Protein AF-A0A498KWY6-F1 (afdb_monomer_lite)

Structure (mmCIF, N/CA/C/O backbone):
data_AF-A0A498KWY6-F1
#
_entry.id   AF-A0A498KWY6-F1
#
loop_
_atom_site.group_PDB
_atom_site.id
_atom_site.type_symbol
_atom_site.label_atom_id
_atom_site.label_alt_id
_atom_site.label_comp_id
_atom_site.label_asym_id
_atom_site.label_entity_id
_atom_site.label_seq_id
_atom_site.pdbx_PDB_ins_code
_atom_site.Cartn_x
_atom_site.Cartn_y
_atom_site.Cartn_z
_atom_site.occupancy
_atom_site.B_iso_or_equiv
_atom_site.auth_seq_id
_atom_site.auth_comp_id
_atom_site.auth_asym_id
_atom_site.auth_atom_id
_atom_site.pdbx_PDB_model_num
ATOM 1 N N . MET A 1 1 ? -14.368 17.241 14.383 1.00 62.88 1 MET A N 1
ATOM 2 C CA . MET A 1 1 ? -14.340 16.274 13.260 1.00 62.88 1 MET A CA 1
ATOM 3 C C . MET A 1 1 ? -14.370 14.869 13.837 1.00 62.88 1 MET A C 1
ATOM 5 O O . MET A 1 1 ? -13.566 14.609 14.728 1.00 62.88 1 MET A O 1
ATOM 9 N N . ASN A 1 2 ? -15.286 14.005 13.386 1.00 81.56 2 ASN A N 1
ATOM 10 C CA . ASN A 1 2 ? -15.388 12.640 13.913 1.00 81.56 2 ASN A CA 1
ATOM 11 C C . ASN A 1 2 ? -14.057 11.885 13.716 1.00 81.56 2 ASN A C 1
ATOM 13 O O . ASN A 1 2 ? -13.430 12.025 12.660 1.00 81.56 2 ASN A O 1
ATOM 17 N N . PRO A 1 3 ? -13.614 11.095 14.710 1.00 77.62 3 PRO A N 1
ATOM 18 C CA . PRO A 1 3 ? -12.343 10.371 14.655 1.00 77.62 3 PRO A CA 1
ATOM 19 C C . PRO A 1 3 ? -12.271 9.400 13.468 1.00 77.62 3 PRO A C 1
ATOM 21 O O . PRO A 1 3 ? -11.203 9.214 12.893 1.00 77.62 3 PRO A O 1
ATOM 24 N N . GLU A 1 4 ? -13.406 8.850 13.037 1.00 79.31 4 GLU A N 1
ATOM 25 C CA . GLU A 1 4 ? -13.515 7.989 11.853 1.00 79.31 4 GLU A CA 1
ATOM 26 C C . GLU A 1 4 ? -13.047 8.696 10.577 1.00 79.31 4 GLU A C 1
ATOM 28 O O . GLU A 1 4 ? -12.150 8.211 9.883 1.00 79.31 4 GLU A O 1
ATOM 33 N N . TRP A 1 5 ? -13.596 9.886 10.320 1.00 78.94 5 TRP A N 1
ATOM 34 C CA . TRP A 1 5 ? -13.259 10.712 9.162 1.00 78.94 5 TRP A CA 1
ATOM 35 C C . TRP A 1 5 ? -11.813 11.198 9.197 1.00 78.94 5 TRP A C 1
ATOM 37 O O . TRP A 1 5 ? -11.161 11.211 8.157 1.00 78.94 5 TRP A O 1
ATOM 47 N N . LYS A 1 6 ? -11.276 11.523 10.384 1.00 80.31 6 LYS A N 1
ATOM 48 C CA . LYS A 1 6 ? -9.846 11.838 10.546 1.00 80.31 6 LYS A CA 1
ATOM 49 C C . LYS A 1 6 ? -8.972 10.703 10.022 1.00 80.31 6 LYS A C 1
ATOM 51 O O . LYS A 1 6 ? -8.089 10.952 9.211 1.00 80.31 6 LYS A O 1
ATOM 56 N N . VAL A 1 7 ? -9.228 9.467 10.450 1.00 78.81 7 VAL A N 1
ATOM 57 C CA . VAL A 1 7 ? -8.399 8.321 10.047 1.00 78.81 7 VAL A CA 1
ATOM 58 C C . VAL A 1 7 ? -8.602 7.974 8.571 1.00 78.81 7 VAL A C 1
ATOM 60 O O . VAL A 1 7 ? -7.631 7.667 7.890 1.00 78.81 7 VAL A O 1
ATOM 63 N N . ILE A 1 8 ? -9.835 8.041 8.055 1.00 82.06 8 ILE A N 1
ATOM 64 C CA . ILE A 1 8 ? -10.109 7.789 6.630 1.00 82.06 8 ILE A CA 1
ATOM 65 C C . ILE A 1 8 ? -9.388 8.808 5.743 1.00 82.06 8 ILE A C 1
ATOM 67 O O . ILE A 1 8 ? -8.768 8.408 4.765 1.00 82.06 8 ILE A O 1
ATOM 71 N N . LEU A 1 9 ? -9.427 10.098 6.087 1.00 84.50 9 LEU A N 1
ATOM 72 C CA . LEU A 1 9 ? -8.768 11.138 5.297 1.00 84.50 9 LEU A CA 1
ATOM 73 C C . LEU A 1 9 ? -7.243 11.026 5.351 1.00 84.50 9 LEU A C 1
ATOM 75 O O . LEU A 1 9 ? -6.602 11.165 4.318 1.00 84.50 9 LEU A O 1
ATOM 79 N N . LEU A 1 10 ? -6.661 10.748 6.520 1.00 84.19 10 LEU A N 1
ATOM 80 C CA . LEU A 1 10 ? -5.206 10.628 6.669 1.00 84.19 10 LEU A CA 1
ATOM 81 C C . LEU A 1 10 ? -4.656 9.402 5.932 1.00 84.19 10 LEU A C 1
ATOM 83 O O . LEU A 1 10 ? -3.777 9.538 5.083 1.00 84.19 10 LEU A O 1
ATOM 87 N N . ASP A 1 11 ? -5.209 8.217 6.208 1.00 83.75 11 ASP A N 1
ATOM 88 C CA . ASP A 1 11 ? -4.787 6.983 5.539 1.00 83.75 11 ASP A CA 1
ATOM 89 C C . ASP A 1 11 ? -5.123 7.045 4.037 1.00 83.75 11 ASP A C 1
ATOM 91 O O . ASP A 1 11 ? -4.339 6.603 3.200 1.00 83.75 11 ASP A O 1
ATOM 95 N N . GLY A 1 12 ? -6.266 7.643 3.685 1.00 84.69 12 GLY A N 1
ATOM 96 C CA . GLY A 1 12 ? -6.693 7.851 2.305 1.00 84.69 12 GLY A CA 1
ATOM 97 C C . GLY A 1 12 ? -5.758 8.773 1.528 1.00 84.69 12 GLY A C 1
ATOM 98 O O . GLY A 1 12 ? -5.360 8.431 0.420 1.00 84.69 12 GLY A O 1
ATOM 99 N N . LEU A 1 13 ? -5.344 9.901 2.112 1.00 87.06 13 LEU A N 1
ATOM 100 C CA . LEU A 1 13 ? -4.397 10.831 1.492 1.00 87.06 13 LEU A CA 1
ATOM 101 C C . LEU A 1 13 ? -3.038 10.162 1.248 1.00 87.06 13 LEU A C 1
ATOM 103 O O . LEU A 1 13 ? -2.454 10.321 0.176 1.00 87.06 13 LEU A O 1
ATOM 107 N N . ILE A 1 14 ? -2.557 9.366 2.208 1.00 85.44 14 ILE A N 1
ATOM 108 C CA . ILE A 1 14 ? -1.322 8.589 2.047 1.00 85.44 14 ILE A CA 1
ATOM 109 C C . ILE A 1 14 ? -1.497 7.576 0.911 1.00 85.44 14 ILE A C 1
ATOM 111 O O . ILE A 1 14 ? -0.692 7.548 -0.014 1.00 85.44 14 ILE A O 1
ATOM 115 N N . GLY A 1 15 ? -2.577 6.794 0.920 1.00 85.50 15 GLY A N 1
ATOM 116 C CA . GLY A 1 15 ? -2.835 5.806 -0.124 1.00 85.50 15 GLY A CA 1
ATOM 117 C C . GLY A 1 15 ? -2.937 6.419 -1.526 1.00 85.50 15 GLY A C 1
ATOM 118 O O . GLY A 1 15 ? -2.308 5.932 -2.464 1.00 85.50 15 GLY A O 1
ATOM 119 N N . VAL A 1 16 ? -3.669 7.528 -1.663 1.00 88.62 16 VAL A N 1
ATOM 120 C CA . VAL A 1 16 ? -3.827 8.255 -2.932 1.00 88.62 16 VAL A CA 1
ATOM 121 C C . VAL A 1 16 ? -2.506 8.862 -3.394 1.00 88.62 16 VAL A C 1
ATOM 123 O O . VAL A 1 16 ? -2.161 8.717 -4.562 1.00 88.62 16 VAL A O 1
ATOM 126 N N . SER A 1 17 ? -1.740 9.504 -2.507 1.00 86.88 17 SER A N 1
ATOM 127 C CA . SER A 1 17 ? -0.450 10.101 -2.887 1.00 86.88 17 SER A CA 1
ATOM 128 C C . SER A 1 17 ? 0.545 9.055 -3.398 1.00 86.88 17 SER A C 1
ATOM 130 O O . SER A 1 17 ? 1.248 9.315 -4.371 1.00 86.88 17 SER A O 1
ATOM 132 N N . MET A 1 18 ? 0.540 7.851 -2.821 1.00 85.44 18 MET A N 1
ATOM 133 C CA . MET A 1 18 ? 1.368 6.729 -3.275 1.00 85.44 18 MET A CA 1
ATOM 134 C C . MET A 1 18 ? 0.925 6.200 -4.645 1.00 85.44 18 MET A C 1
ATOM 136 O O . MET A 1 18 ? 1.769 5.945 -5.501 1.00 85.44 18 MET A O 1
ATOM 140 N N . LEU A 1 19 ? -0.387 6.103 -4.896 1.00 88.06 19 LEU A N 1
ATOM 141 C CA . LEU A 1 19 ? -0.907 5.736 -6.219 1.00 88.06 19 LEU A CA 1
ATOM 142 C C . LEU A 1 19 ? -0.573 6.784 -7.284 1.00 88.06 19 LEU A C 1
ATOM 144 O O . LEU A 1 19 ? -0.145 6.425 -8.377 1.00 88.06 19 LEU A O 1
ATOM 148 N N . VAL A 1 20 ? -0.740 8.070 -6.968 1.00 89.62 20 VAL A N 1
ATOM 149 C CA . VAL A 1 20 ? -0.402 9.168 -7.883 1.00 89.62 20 VAL A CA 1
ATOM 150 C C . VAL A 1 20 ? 1.093 9.160 -8.183 1.00 89.62 20 VAL A C 1
ATOM 152 O O . VAL A 1 20 ? 1.475 9.235 -9.346 1.00 89.62 20 VAL A O 1
ATOM 155 N N . ASN A 1 21 ? 1.942 9.010 -7.164 1.00 83.38 21 ASN A N 1
ATOM 156 C CA . ASN A 1 21 ? 3.386 8.923 -7.356 1.00 83.38 21 ASN A CA 1
ATOM 157 C C . ASN A 1 21 ? 3.763 7.730 -8.244 1.00 83.38 21 ASN A C 1
ATOM 159 O O . ASN A 1 21 ? 4.506 7.895 -9.207 1.00 83.38 21 ASN A O 1
ATOM 163 N N . SER A 1 22 ? 3.176 6.561 -7.984 1.00 85.56 22 SER A N 1
ATOM 164 C CA . SER A 1 22 ? 3.399 5.384 -8.815 1.00 85.56 22 SER A CA 1
ATOM 165 C C . SER A 1 22 ? 2.952 5.589 -10.257 1.00 85.56 22 SER A C 1
ATOM 167 O O . SER A 1 22 ? 3.646 5.129 -11.155 1.00 85.56 22 SER A O 1
ATOM 169 N N . TYR A 1 23 ? 1.808 6.239 -10.483 1.00 87.25 23 TYR A N 1
ATOM 170 C CA . TYR A 1 23 ? 1.294 6.520 -11.822 1.00 87.25 23 TYR A CA 1
ATOM 171 C C . TYR A 1 23 ? 2.223 7.466 -12.591 1.00 87.25 23 TYR A C 1
ATOM 173 O O . TYR A 1 23 ? 2.534 7.218 -13.752 1.00 87.25 23 TYR A O 1
ATOM 181 N N . LEU A 1 24 ? 2.717 8.514 -11.926 1.00 86.81 24 LEU A N 1
ATOM 182 C CA . LEU A 1 24 ? 3.686 9.451 -12.501 1.00 86.81 24 LEU A CA 1
ATOM 183 C C . LEU A 1 24 ? 5.052 8.800 -12.770 1.00 86.81 24 LEU A C 1
ATOM 185 O O . LEU A 1 24 ? 5.781 9.265 -13.641 1.00 86.81 24 LEU A O 1
ATOM 189 N N . GLY A 1 25 ? 5.393 7.738 -12.038 1.00 81.00 25 GLY A N 1
ATOM 190 C CA . GLY A 1 25 ? 6.611 6.951 -12.228 1.00 81.00 25 GLY A CA 1
ATOM 191 C C . GLY A 1 25 ? 6.514 5.861 -13.299 1.00 81.00 25 GLY A C 1
ATOM 192 O O . GLY A 1 25 ? 7.506 5.177 -13.538 1.00 81.00 25 GLY A O 1
ATOM 193 N N . VAL A 1 26 ? 5.353 5.660 -13.939 1.00 84.25 26 VAL A N 1
ATOM 194 C CA . VAL A 1 26 ? 5.222 4.667 -15.015 1.00 84.25 26 VAL A CA 1
ATOM 195 C C . VAL A 1 26 ? 5.977 5.142 -16.255 1.00 84.25 26 VAL A C 1
ATOM 197 O O . VAL A 1 26 ? 5.693 6.195 -16.822 1.00 84.25 26 VAL A O 1
ATOM 200 N N . SER A 1 27 ? 6.906 4.314 -16.714 1.00 84.69 27 SER A N 1
ATOM 201 C CA . SER A 1 27 ? 7.756 4.543 -17.882 1.00 84.69 27 SER A CA 1
ATOM 202 C C . SER A 1 27 ? 7.800 3.296 -18.773 1.00 84.69 27 SER A C 1
ATOM 204 O O . SER A 1 27 ? 7.349 2.213 -18.393 1.00 84.69 27 SER A O 1
ATOM 206 N N . SER A 1 28 ? 8.400 3.415 -19.961 1.00 82.56 28 SER A N 1
ATOM 207 C CA . SER A 1 28 ? 8.648 2.272 -20.855 1.00 82.56 28 SER A CA 1
ATOM 208 C C . SER A 1 28 ? 9.640 1.242 -20.291 1.00 82.56 28 SER A C 1
ATOM 210 O O . SER A 1 28 ? 9.737 0.143 -20.833 1.00 82.56 28 SER A O 1
ATOM 212 N N . SER A 1 29 ? 10.361 1.567 -19.211 1.00 84.38 29 SER A N 1
ATOM 213 C CA . SER A 1 29 ? 11.251 0.648 -18.487 1.00 84.38 29 SER A CA 1
ATOM 214 C C . SER A 1 29 ? 10.517 -0.254 -17.485 1.00 84.38 29 SER A C 1
ATOM 216 O O . SER A 1 29 ? 11.112 -1.212 -16.982 1.00 84.38 29 SER A O 1
ATOM 218 N N . VAL A 1 30 ? 9.233 -0.000 -17.199 1.00 85.62 30 VAL A N 1
ATOM 219 C CA . VAL A 1 30 ? 8.433 -0.841 -16.298 1.00 85.62 30 VAL A CA 1
ATOM 220 C C . VAL A 1 30 ? 8.078 -2.157 -16.986 1.00 85.62 30 VAL A C 1
ATOM 222 O O . VAL A 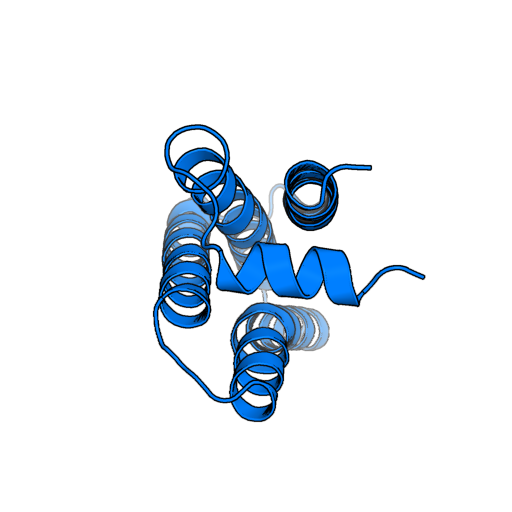1 30 ? 7.411 -2.192 -18.019 1.00 85.62 30 VAL A O 1
ATOM 225 N N . GLN A 1 31 ? 8.503 -3.268 -16.390 1.00 90.38 31 GLN A N 1
ATOM 226 C CA . GLN A 1 31 ? 8.231 -4.599 -16.919 1.00 90.38 31 GLN A CA 1
ATOM 227 C C . GLN A 1 31 ? 6.821 -5.069 -16.542 1.00 90.38 31 GLN A C 1
ATOM 229 O O . GLN A 1 31 ? 6.297 -4.749 -15.477 1.00 90.38 31 GLN A O 1
ATOM 234 N N . TRP A 1 32 ? 6.208 -5.890 -17.398 1.00 87.69 32 TRP A N 1
ATOM 235 C CA . TRP A 1 32 ? 4.828 -6.370 -17.228 1.00 87.69 32 TRP A CA 1
ATOM 236 C C . TRP A 1 32 ? 4.593 -7.133 -15.910 1.00 87.69 32 TRP A C 1
ATOM 238 O O . TRP A 1 32 ? 3.493 -7.103 -15.358 1.00 87.69 32 TRP A O 1
ATOM 248 N N . TRP A 1 33 ? 5.626 -7.787 -15.366 1.00 87.50 33 TRP A N 1
ATOM 249 C CA . TRP A 1 33 ? 5.540 -8.501 -14.090 1.00 87.50 33 TRP A CA 1
ATOM 250 C C . TRP A 1 33 ? 5.527 -7.569 -12.869 1.00 87.50 33 TRP A C 1
ATOM 252 O O . TRP A 1 33 ? 5.343 -8.059 -11.755 1.00 87.50 33 TRP A O 1
ATOM 262 N N . ALA A 1 34 ? 5.620 -6.242 -13.045 1.00 85.88 34 ALA A N 1
ATOM 263 C CA . ALA A 1 34 ? 5.359 -5.259 -11.985 1.00 85.88 34 ALA A CA 1
ATOM 264 C C . ALA A 1 34 ? 4.028 -5.526 -11.264 1.00 85.88 34 ALA A C 1
ATOM 266 O O . ALA A 1 34 ? 3.908 -5.264 -10.069 1.00 85.88 34 ALA A O 1
ATOM 267 N N . VAL A 1 35 ? 3.047 -6.116 -11.961 1.00 86.75 35 VAL A N 1
ATOM 268 C CA . VAL A 1 35 ? 1.769 -6.537 -11.376 1.00 86.75 35 VAL A CA 1
ATOM 269 C C . VAL A 1 35 ? 1.941 -7.531 -10.217 1.00 86.75 35 VAL A C 1
ATOM 271 O O . VAL A 1 35 ? 1.188 -7.482 -9.250 1.00 86.75 35 VAL A O 1
ATOM 274 N N . VAL A 1 36 ? 2.953 -8.403 -10.257 1.00 86.19 36 VAL A N 1
ATOM 275 C CA . VAL A 1 36 ? 3.235 -9.370 -9.183 1.00 86.19 36 VAL A CA 1
ATOM 276 C C . VAL A 1 36 ? 3.756 -8.647 -7.945 1.00 86.19 36 VAL A C 1
ATOM 278 O O . VAL A 1 36 ? 3.287 -8.907 -6.838 1.00 86.19 36 VAL A O 1
ATOM 281 N N . VAL A 1 37 ? 4.679 -7.698 -8.136 1.00 86.19 37 VAL A N 1
ATOM 282 C CA . VAL A 1 37 ? 5.197 -6.838 -7.058 1.00 86.19 37 VAL A CA 1
ATOM 283 C C . VAL A 1 37 ? 4.063 -6.021 -6.451 1.00 86.19 37 VAL A C 1
ATOM 285 O O . VAL A 1 37 ? 3.932 -5.964 -5.232 1.00 86.19 37 VAL A O 1
ATOM 288 N N . PHE A 1 38 ? 3.206 -5.460 -7.304 1.00 88.44 38 PHE A N 1
ATOM 289 C CA . PHE A 1 38 ? 2.005 -4.734 -6.914 1.00 88.44 38 PHE A CA 1
ATOM 290 C C . PHE A 1 38 ? 1.077 -5.570 -6.033 1.00 88.44 38 PHE A C 1
ATOM 292 O O . PHE A 1 38 ? 0.754 -5.151 -4.921 1.00 88.44 38 PHE A O 1
ATOM 299 N N . VAL A 1 39 ? 0.673 -6.761 -6.486 1.00 87.81 39 VAL A N 1
ATOM 300 C CA . VAL A 1 39 ? -0.230 -7.630 -5.717 1.00 87.81 39 VAL A CA 1
ATOM 301 C C . VAL A 1 39 ? 0.427 -8.056 -4.405 1.00 87.81 39 VAL A C 1
ATOM 303 O O . VAL A 1 39 ? -0.208 -7.983 -3.353 1.00 87.81 39 VAL A O 1
ATOM 306 N N . GLY A 1 40 ? 1.703 -8.451 -4.446 1.00 85.81 40 GLY A N 1
ATOM 307 C CA . GLY A 1 40 ? 2.457 -8.849 -3.259 1.00 85.81 40 GLY A CA 1
ATOM 308 C C . GLY A 1 40 ? 2.527 -7.731 -2.220 1.00 85.81 40 GLY A C 1
ATOM 309 O O . GLY A 1 40 ? 2.189 -7.950 -1.056 1.00 85.81 40 GLY A O 1
ATOM 310 N N . ALA A 1 41 ? 2.878 -6.516 -2.646 1.00 85.25 41 ALA A N 1
ATOM 311 C CA . ALA A 1 41 ? 2.910 -5.345 -1.781 1.00 85.25 41 ALA A CA 1
ATOM 312 C C . ALA A 1 41 ? 1.512 -5.000 -1.246 1.00 85.25 41 ALA A C 1
ATOM 314 O O . ALA A 1 41 ? 1.371 -4.747 -0.052 1.00 85.25 41 ALA A O 1
ATOM 315 N N . ALA A 1 42 ? 0.462 -5.041 -2.068 1.00 87.75 42 ALA A N 1
ATOM 316 C CA . ALA A 1 42 ? -0.900 -4.757 -1.616 1.00 87.75 42 ALA A CA 1
ATOM 317 C C . ALA A 1 42 ? -1.371 -5.728 -0.527 1.00 87.75 42 ALA A C 1
ATOM 319 O O . ALA A 1 42 ? -1.853 -5.294 0.524 1.00 87.75 42 ALA A O 1
ATOM 320 N N . VAL A 1 43 ? -1.180 -7.033 -0.742 1.00 87.44 43 VAL A N 1
ATOM 321 C CA . VAL A 1 43 ? -1.556 -8.078 0.221 1.00 87.44 43 VAL A CA 1
ATOM 322 C C . VAL A 1 43 ? -0.730 -7.969 1.499 1.00 87.44 43 VAL A C 1
ATOM 324 O O . VAL A 1 43 ? -1.291 -8.034 2.593 1.00 87.44 43 VAL A O 1
ATOM 327 N N . TRP A 1 44 ? 0.584 -7.765 1.377 1.00 83.75 44 TRP A N 1
ATOM 328 C CA . TRP A 1 44 ? 1.478 -7.599 2.521 1.00 83.75 44 TRP A CA 1
ATOM 329 C C . TRP A 1 44 ? 1.056 -6.417 3.396 1.00 83.75 44 TRP A C 1
ATOM 331 O O . TRP A 1 44 ? 0.856 -6.575 4.602 1.00 83.75 44 TRP A O 1
ATOM 341 N N . ASN A 1 45 ? 0.832 -5.252 2.785 1.00 82.12 45 ASN A N 1
ATOM 342 C CA . ASN A 1 45 ? 0.436 -4.046 3.505 1.00 82.12 45 ASN A CA 1
ATOM 343 C C . ASN A 1 45 ? -0.933 -4.207 4.165 1.00 82.12 45 ASN A C 1
ATOM 345 O O . ASN A 1 45 ? -1.057 -3.979 5.368 1.00 82.12 45 ASN A O 1
ATOM 349 N N . ALA A 1 46 ? -1.940 -4.683 3.428 1.00 84.38 46 ALA A N 1
ATOM 350 C CA . ALA A 1 46 ? -3.258 -4.955 3.999 1.00 84.38 46 ALA A CA 1
ATOM 351 C C . ALA A 1 46 ? -3.184 -5.965 5.161 1.00 84.38 46 ALA A C 1
ATOM 353 O O . ALA A 1 46 ? -3.849 -5.789 6.184 1.00 84.38 46 ALA A O 1
ATOM 354 N N . GLY A 1 47 ? -2.338 -6.993 5.040 1.00 82.94 47 GLY A N 1
ATOM 355 C CA . GLY A 1 47 ? -2.096 -7.994 6.075 1.00 82.94 47 GLY A CA 1
ATOM 356 C C . GLY A 1 47 ? -1.451 -7.417 7.336 1.00 82.94 47 GLY A C 1
ATOM 357 O O . GLY A 1 47 ? -1.877 -7.754 8.446 1.00 82.94 47 GLY A O 1
ATOM 358 N N . ILE A 1 48 ? -0.473 -6.515 7.197 1.00 78.94 48 ILE A N 1
ATOM 359 C CA . ILE A 1 48 ? 0.119 -5.841 8.356 1.00 78.94 48 ILE A CA 1
ATOM 360 C C . ILE A 1 48 ? -0.898 -4.912 9.013 1.00 78.94 48 ILE A C 1
ATOM 362 O O . ILE A 1 48 ? -1.052 -4.993 10.229 1.00 78.94 48 ILE A O 1
ATOM 366 N N . PHE A 1 49 ? -1.630 -4.091 8.254 1.00 78.75 49 PHE A N 1
ATOM 367 C CA . PHE A 1 49 ? -2.683 -3.235 8.817 1.00 78.75 49 PHE A CA 1
ATOM 368 C C . PHE A 1 49 ? -3.716 -4.055 9.590 1.00 78.75 49 PHE A C 1
ATOM 370 O O . PHE A 1 49 ? -4.031 -3.731 10.737 1.00 78.75 49 PHE A O 1
ATOM 377 N N . TYR A 1 50 ? -4.158 -5.172 9.009 1.00 82.19 50 TYR A N 1
ATOM 378 C CA . TYR A 1 50 ? -5.053 -6.109 9.672 1.00 82.19 50 TYR A CA 1
ATOM 379 C C . TYR A 1 50 ? -4.465 -6.626 10.986 1.00 82.19 50 TYR A C 1
ATOM 381 O O . TYR A 1 50 ? -5.112 -6.530 12.030 1.00 82.19 50 TYR A O 1
ATOM 389 N N . ARG A 1 51 ? -3.229 -7.144 10.970 1.00 79.38 51 ARG A N 1
ATOM 390 C CA . ARG A 1 51 ? -2.590 -7.655 12.189 1.00 79.38 51 ARG A CA 1
ATOM 391 C C . ARG A 1 51 ? -2.421 -6.556 13.224 1.00 79.38 51 ARG A C 1
ATOM 393 O O . ARG A 1 51 ? -2.828 -6.750 14.359 1.00 79.38 51 ARG A O 1
ATOM 400 N N . VAL A 1 52 ? -1.889 -5.404 12.850 1.00 75.88 52 VAL A N 1
ATOM 401 C CA . VAL A 1 52 ? -1.613 -4.279 13.750 1.00 75.88 52 VAL A CA 1
ATOM 402 C C . VAL A 1 52 ? -2.875 -3.720 14.412 1.00 75.88 52 VAL A C 1
ATOM 404 O O . VAL A 1 52 ? -2.831 -3.230 15.543 1.00 75.88 52 VAL A O 1
ATOM 407 N N . GLU A 1 53 ? -4.004 -3.729 13.711 1.00 75.31 53 GLU A N 1
ATOM 408 C CA . GLU A 1 53 ? -5.263 -3.251 14.274 1.00 75.31 53 GLU A CA 1
ATOM 409 C C . GLU A 1 53 ? -6.002 -4.301 15.097 1.00 75.31 53 GLU A C 1
ATOM 411 O O . GLU A 1 53 ? -6.714 -3.935 16.033 1.00 75.31 53 GLU A O 1
ATOM 416 N N . ARG A 1 54 ? -5.841 -5.587 14.766 1.00 73.56 54 ARG A N 1
ATOM 417 C CA . ARG A 1 54 ? -6.566 -6.691 15.412 1.00 73.56 54 ARG A CA 1
ATOM 418 C C . ARG A 1 54 ? -5.801 -7.342 16.556 1.00 73.56 54 ARG A C 1
ATOM 420 O O . ARG A 1 54 ? -6.422 -7.807 17.505 1.00 73.56 54 ARG A O 1
ATOM 427 N N . THR A 1 55 ? -4.477 -7.376 16.492 1.00 67.00 55 THR A N 1
ATOM 428 C CA . THR A 1 55 ? -3.644 -7.896 17.578 1.00 67.00 55 THR A CA 1
ATOM 429 C C . THR A 1 55 ? -3.404 -6.790 18.601 1.00 67.00 55 THR A C 1
ATOM 431 O O . THR A 1 55 ? -3.178 -5.632 18.253 1.00 67.00 55 THR A O 1
ATOM 434 N N . ALA A 1 56 ? -3.518 -7.129 19.885 1.00 57.25 56 ALA A N 1
ATOM 435 C CA . ALA A 1 56 ? -3.270 -6.227 21.009 1.00 57.25 56 ALA A CA 1
ATOM 436 C C . ALA A 1 56 ? -1.761 -5.989 21.207 1.00 57.25 56 ALA A C 1
ATOM 438 O O . ALA A 1 56 ? -1.235 -6.207 22.290 1.00 57.25 56 ALA A O 1
ATOM 439 N N . VAL A 1 57 ? -1.050 -5.628 20.139 1.00 62.06 57 VAL A N 1
ATOM 440 C CA . VAL A 1 57 ? 0.380 -5.320 20.207 1.00 62.06 57 VAL A CA 1
ATOM 441 C C . VAL A 1 57 ? 0.543 -4.037 21.013 1.00 62.06 57 VAL A C 1
ATOM 443 O O . VAL A 1 57 ? -0.172 -3.062 20.757 1.00 62.06 57 VAL A O 1
ATOM 446 N N . GLU A 1 58 ? 1.464 -4.056 21.980 1.00 64.50 58 GLU A N 1
ATOM 447 C CA . GLU A 1 58 ? 1.851 -2.875 22.753 1.00 64.50 58 GLU A CA 1
ATOM 448 C C . GLU A 1 58 ? 2.145 -1.695 21.824 1.00 64.50 58 GLU A C 1
ATOM 450 O O . GLU A 1 58 ? 2.711 -1.847 20.739 1.00 64.50 58 GLU A O 1
ATOM 455 N N . GLU A 1 59 ? 1.723 -0.505 22.241 1.00 61.59 59 GLU A N 1
ATOM 456 C CA . GLU A 1 59 ? 1.697 0.685 21.391 1.00 61.59 59 GLU A CA 1
ATOM 457 C C . GLU A 1 59 ? 3.084 1.044 20.825 1.00 61.59 59 GLU A C 1
ATOM 459 O O . GLU A 1 59 ? 3.192 1.392 19.650 1.00 61.59 59 GLU A O 1
ATOM 464 N N . SER A 1 60 ? 4.143 0.818 21.608 1.00 58.19 60 SER A N 1
ATOM 465 C CA . SER A 1 60 ? 5.550 0.990 21.222 1.00 58.19 60 SER A CA 1
ATOM 466 C C . SER A 1 60 ? 5.996 0.014 20.126 1.00 58.19 60 SER A C 1
ATOM 468 O O . SER A 1 60 ? 6.529 0.423 19.096 1.00 58.19 60 SER A O 1
ATOM 470 N N . LEU A 1 61 ? 5.728 -1.283 20.299 1.00 63.53 61 LEU A N 1
ATOM 471 C CA . LEU A 1 61 ? 6.036 -2.318 19.308 1.00 63.53 61 LEU A CA 1
ATOM 472 C C . LEU A 1 61 ? 5.233 -2.120 18.027 1.00 63.53 61 LEU A C 1
ATOM 474 O O . LEU A 1 61 ? 5.734 -2.352 16.932 1.00 63.53 61 LEU A O 1
ATOM 478 N N . ARG A 1 62 ? 3.995 -1.645 18.140 1.00 64.31 62 ARG A N 1
ATOM 479 C CA . ARG A 1 62 ? 3.147 -1.350 16.992 1.00 64.31 62 ARG A CA 1
ATOM 480 C C . ARG A 1 62 ? 3.689 -0.190 16.154 1.00 64.31 62 ARG A C 1
ATOM 482 O O . ARG A 1 62 ? 3.694 -0.307 14.930 1.00 64.31 62 ARG A O 1
ATOM 489 N N . GLU A 1 63 ? 4.077 0.924 16.772 1.00 62.50 63 GLU A N 1
ATOM 490 C CA . GLU A 1 63 ? 4.634 2.067 16.034 1.00 62.50 63 GLU A CA 1
ATOM 491 C C . GLU A 1 63 ? 5.947 1.692 15.347 1.00 62.50 63 GLU A C 1
ATOM 493 O O . GLU A 1 63 ? 6.142 2.037 14.182 1.00 62.50 63 GLU A O 1
ATOM 498 N N . ILE A 1 64 ? 6.778 0.881 16.008 1.00 61.41 64 ILE A N 1
ATOM 499 C CA . ILE A 1 64 ? 7.995 0.327 15.412 1.00 61.41 64 ILE A CA 1
ATOM 500 C C . ILE A 1 64 ? 7.644 -0.599 14.247 1.00 61.41 64 ILE A C 1
ATOM 502 O O . ILE A 1 64 ? 8.203 -0.431 13.172 1.00 61.41 64 ILE A O 1
ATOM 506 N N . LEU A 1 65 ? 6.706 -1.539 14.391 1.00 64.56 65 LEU A N 1
ATOM 507 C CA . LEU A 1 65 ? 6.350 -2.489 13.328 1.00 64.56 65 LEU A CA 1
ATOM 508 C C . LEU A 1 65 ? 5.702 -1.798 12.119 1.00 64.56 65 LEU A C 1
ATOM 510 O O . LEU A 1 65 ? 6.052 -2.110 10.986 1.00 64.56 65 LEU A O 1
ATOM 514 N N . VAL A 1 66 ? 4.802 -0.832 12.323 1.00 64.25 66 VAL A N 1
ATOM 515 C CA . VAL A 1 66 ? 4.212 -0.063 11.212 1.00 64.25 66 VAL A CA 1
ATOM 516 C C . VAL A 1 66 ? 5.255 0.853 10.576 1.00 64.25 66 VAL A C 1
ATOM 518 O O . VAL A 1 66 ? 5.420 0.851 9.360 1.00 64.25 66 VAL A O 1
ATOM 521 N N . GLY A 1 67 ? 6.003 1.612 11.376 1.00 61.44 67 GLY A N 1
ATOM 522 C CA . GLY A 1 67 ? 7.027 2.517 10.860 1.00 61.44 67 GLY A CA 1
ATOM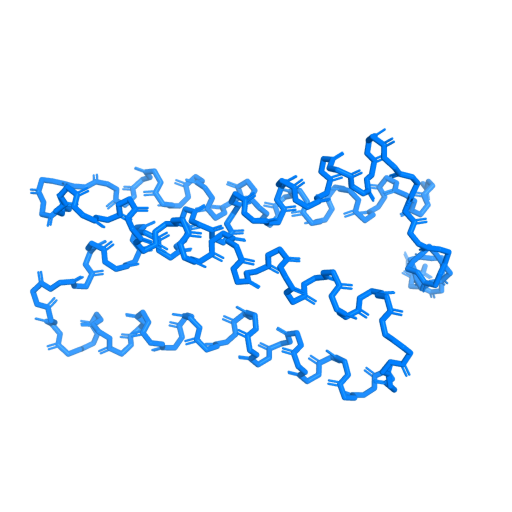 523 C C . GLY A 1 67 ? 8.129 1.780 10.097 1.00 61.44 67 GLY A C 1
ATOM 524 O O . GLY A 1 67 ? 8.510 2.205 9.011 1.00 61.44 67 GLY A O 1
ATOM 525 N N . SER A 1 68 ? 8.601 0.646 10.622 1.00 60.91 68 SER A N 1
ATOM 526 C CA . SER A 1 68 ? 9.738 -0.098 10.062 1.00 60.91 68 SER A CA 1
ATOM 527 C C . SER A 1 68 ? 9.366 -1.086 8.953 1.00 60.91 68 SER A C 1
ATOM 529 O O . SER A 1 68 ? 10.011 -1.077 7.908 1.00 60.91 68 SER A O 1
ATOM 531 N N . LEU A 1 69 ? 8.341 -1.928 9.133 1.00 62.94 69 LEU A N 1
ATOM 532 C CA . LEU A 1 69 ? 8.026 -3.006 8.180 1.00 62.94 69 LEU A CA 1
ATOM 533 C C . LEU A 1 69 ? 7.063 -2.575 7.081 1.00 62.94 69 LEU A C 1
ATOM 535 O O . LEU A 1 69 ? 7.124 -3.116 5.980 1.00 62.94 69 LEU A O 1
ATOM 539 N N . VAL A 1 70 ? 6.159 -1.643 7.384 1.00 61.81 70 VAL A N 1
ATOM 540 C CA . VAL A 1 70 ? 5.177 -1.152 6.412 1.00 61.81 70 VAL A CA 1
ATOM 541 C C . VAL A 1 70 ? 5.830 -0.030 5.618 1.00 61.81 70 VAL A C 1
ATOM 543 O O . VAL A 1 70 ? 5.969 -0.137 4.410 1.00 61.81 70 VAL A O 1
ATOM 546 N N . ILE A 1 71 ? 6.320 1.012 6.289 1.00 63.16 71 ILE A N 1
ATOM 547 C CA . ILE A 1 71 ? 6.780 2.223 5.597 1.00 63.16 71 ILE A CA 1
ATOM 548 C C . ILE A 1 71 ? 8.271 2.146 5.242 1.00 63.16 71 ILE A C 1
ATOM 550 O O . ILE A 1 71 ? 8.629 2.299 4.078 1.00 63.16 71 ILE A O 1
ATOM 554 N N . ALA A 1 72 ? 9.154 1.908 6.215 1.00 66.12 72 ALA A N 1
ATOM 555 C CA . ALA A 1 72 ? 10.589 2.076 5.988 1.00 66.12 72 ALA A CA 1
ATOM 556 C C . ALA A 1 72 ? 11.198 0.976 5.113 1.00 66.12 72 ALA A C 1
ATOM 558 O O . ALA A 1 72 ? 12.002 1.285 4.244 1.00 66.12 72 ALA A O 1
ATOM 559 N N . SER A 1 73 ? 10.836 -0.293 5.310 1.00 66.00 73 SER A N 1
ATOM 560 C CA . SER A 1 73 ? 11.472 -1.414 4.606 1.00 66.00 73 SER A CA 1
ATOM 561 C C . SER A 1 73 ? 11.255 -1.382 3.085 1.00 66.00 73 SER A C 1
ATOM 563 O O . SER A 1 73 ? 12.257 -1.423 2.366 1.00 66.00 73 SER A O 1
ATOM 565 N N . PRO A 1 74 ? 10.023 -1.243 2.555 1.00 66.75 74 PRO A N 1
ATOM 566 C CA . PRO A 1 74 ? 9.819 -1.185 1.109 1.00 66.75 74 PRO A CA 1
ATOM 567 C C . PRO A 1 74 ? 10.456 0.062 0.492 1.00 66.75 74 PRO A C 1
ATOM 569 O O . PRO A 1 74 ? 11.047 -0.029 -0.579 1.00 66.75 74 PRO A O 1
ATOM 572 N N . VAL A 1 75 ? 10.399 1.200 1.196 1.00 69.88 75 VAL A N 1
ATOM 573 C CA . VAL A 1 75 ? 11.001 2.470 0.764 1.00 69.88 75 VAL A CA 1
ATOM 574 C C . VAL A 1 75 ? 12.532 2.399 0.768 1.00 69.88 75 VAL A C 1
ATOM 576 O O . VAL A 1 75 ? 13.162 2.866 -0.173 1.00 69.88 75 VAL A O 1
ATOM 579 N N . LEU A 1 76 ? 13.151 1.774 1.771 1.00 70.56 76 LEU A N 1
ATOM 580 C CA . LEU A 1 76 ? 14.605 1.588 1.840 1.00 70.56 76 LEU A CA 1
ATOM 581 C C . LEU A 1 76 ? 15.111 0.657 0.740 1.00 70.56 76 LEU A C 1
ATOM 583 O O . LEU A 1 76 ? 16.125 0.961 0.118 1.00 70.56 76 LEU A O 1
ATOM 587 N N . VAL A 1 77 ? 14.407 -0.448 0.472 1.00 72.81 77 VAL A N 1
ATOM 588 C CA . VAL A 1 77 ? 14.752 -1.364 -0.629 1.00 72.81 77 VAL A CA 1
ATOM 589 C C . VAL A 1 77 ? 14.638 -0.639 -1.969 1.00 72.81 77 VAL A C 1
ATOM 591 O O . VAL A 1 77 ? 15.568 -0.676 -2.770 1.00 72.81 77 VAL A O 1
ATOM 594 N N . ALA A 1 78 ? 13.543 0.090 -2.173 1.00 68.94 78 ALA A N 1
ATOM 595 C CA . ALA A 1 78 ? 13.331 0.960 -3.322 1.00 68.94 78 ALA A CA 1
ATOM 596 C C . ALA A 1 78 ? 14.483 1.963 -3.525 1.00 68.94 78 ALA A C 1
ATOM 598 O O . ALA A 1 78 ? 15.092 1.999 -4.593 1.00 68.94 78 ALA A O 1
ATOM 599 N N . ILE A 1 79 ? 14.824 2.738 -2.491 1.00 72.69 79 ILE A N 1
ATOM 600 C CA . ILE A 1 79 ? 15.905 3.733 -2.534 1.00 72.69 79 ILE A CA 1
ATOM 601 C C . ILE A 1 79 ? 17.252 3.064 -2.820 1.00 72.69 79 ILE A C 1
ATOM 603 O O . ILE A 1 79 ? 18.002 3.548 -3.664 1.00 72.69 79 ILE A O 1
ATOM 607 N N . ALA A 1 80 ? 17.559 1.937 -2.174 1.00 74.19 80 ALA A N 1
ATOM 608 C CA . ALA A 1 80 ? 18.807 1.213 -2.401 1.00 74.19 80 ALA A CA 1
ATOM 609 C C . ALA A 1 80 ? 18.944 0.736 -3.858 1.00 74.19 80 ALA A C 1
ATOM 611 O O . ALA A 1 80 ? 20.034 0.795 -4.429 1.00 74.19 80 ALA A O 1
ATOM 612 N N . MET A 1 81 ? 17.845 0.313 -4.489 1.00 77.69 81 MET A N 1
ATOM 613 C CA . MET A 1 81 ? 17.835 -0.098 -5.898 1.00 77.69 81 MET A CA 1
ATOM 614 C C . MET A 1 81 ? 18.039 1.076 -6.860 1.00 77.69 81 MET A C 1
ATOM 616 O O . MET A 1 81 ? 18.749 0.923 -7.853 1.00 77.69 81 MET A O 1
ATOM 620 N N . VAL A 1 82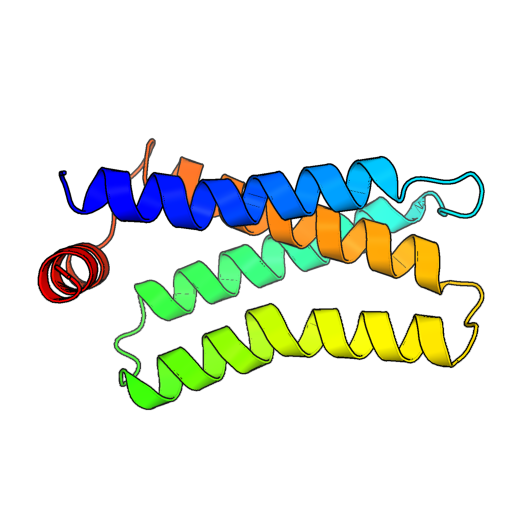 ? 17.485 2.252 -6.546 1.00 74.25 82 VAL A N 1
ATOM 621 C CA . VAL A 1 82 ? 17.741 3.487 -7.311 1.00 74.25 82 VAL A CA 1
ATOM 622 C C . VAL A 1 82 ? 19.199 3.910 -7.178 1.00 74.25 82 VAL A C 1
ATOM 624 O O . VAL A 1 82 ? 19.869 4.136 -8.179 1.00 74.25 82 VAL A O 1
ATOM 627 N N . VAL A 1 83 ? 19.715 3.975 -5.948 1.00 80.19 83 VAL A N 1
ATOM 628 C CA . VAL A 1 83 ? 21.096 4.407 -5.673 1.00 80.19 83 VAL A CA 1
ATOM 629 C C . VAL A 1 83 ? 22.119 3.468 -6.320 1.00 80.19 83 VAL A C 1
ATOM 631 O O . VAL A 1 83 ? 23.173 3.917 -6.761 1.00 80.19 83 VAL A O 1
ATOM 634 N N . SER A 1 84 ? 21.802 2.176 -6.427 1.00 78.69 84 SER A N 1
ATOM 635 C CA . SER A 1 84 ? 22.648 1.190 -7.111 1.00 78.69 84 SER A CA 1
ATOM 636 C C . SER A 1 84 ? 22.480 1.155 -8.637 1.00 78.69 84 SER A C 1
ATOM 638 O O . SER A 1 84 ? 23.124 0.330 -9.282 1.00 78.69 84 SER A O 1
ATOM 640 N N . ASN A 1 85 ? 21.657 2.036 -9.230 1.00 76.56 85 ASN A N 1
ATOM 641 C CA . ASN A 1 85 ? 21.314 2.040 -10.660 1.00 76.56 85 ASN A CA 1
ATOM 642 C C . ASN A 1 85 ? 20.864 0.661 -11.167 1.00 76.56 85 ASN A C 1
ATOM 644 O O . ASN A 1 85 ? 21.209 0.232 -12.272 1.00 76.56 85 ASN A O 1
ATOM 648 N N . HIS A 1 86 ? 20.108 -0.068 -10.344 1.00 81.56 86 HIS A N 1
ATOM 649 C CA . HIS A 1 86 ? 19.680 -1.407 -10.706 1.00 81.56 86 HIS A CA 1
ATOM 650 C C . HIS A 1 86 ? 18.673 -1.336 -11.870 1.00 81.56 86 HIS A C 1
ATOM 652 O O . HIS A 1 86 ? 17.680 -0.615 -11.767 1.00 81.56 86 HIS A O 1
ATOM 658 N N . PRO A 1 87 ? 18.822 -2.135 -12.944 1.00 81.50 87 PRO A N 1
ATOM 659 C CA . PRO A 1 87 ? 17.959 -2.063 -14.134 1.00 81.50 87 PRO A CA 1
ATOM 660 C C . PRO A 1 87 ? 16.483 -2.420 -13.878 1.00 81.50 87 PRO A C 1
ATOM 662 O O . PRO A 1 87 ? 15.639 -2.256 -14.751 1.00 81.50 87 PRO A O 1
ATOM 665 N N . LEU A 1 88 ? 16.169 -2.931 -12.686 1.00 83.75 88 LEU A N 1
ATOM 666 C CA . LEU A 1 88 ? 14.815 -3.304 -12.261 1.00 83.75 88 LEU A CA 1
ATOM 667 C C . LEU A 1 88 ? 14.198 -2.302 -11.275 1.00 83.75 88 LEU A C 1
ATOM 669 O O . LEU A 1 88 ? 13.085 -2.539 -10.808 1.00 83.75 88 LEU A O 1
ATOM 673 N N . ALA A 1 89 ? 14.909 -1.218 -10.939 1.00 83.62 89 ALA A N 1
ATOM 674 C CA . ALA A 1 89 ? 14.478 -0.261 -9.925 1.00 83.62 89 ALA A CA 1
ATOM 675 C C . ALA A 1 89 ? 13.089 0.304 -10.248 1.00 83.62 89 ALA A C 1
ATOM 677 O O . ALA A 1 89 ? 12.193 0.186 -9.419 1.00 83.62 89 ALA A O 1
ATOM 678 N N . ASP A 1 90 ? 12.868 0.790 -11.471 1.00 84.25 90 ASP A N 1
ATOM 679 C CA . ASP A 1 90 ? 11.586 1.374 -11.895 1.00 84.25 90 ASP A CA 1
ATOM 680 C C . ASP A 1 90 ? 10.418 0.390 -11.758 1.00 84.25 90 ASP A C 1
ATOM 682 O O . ASP A 1 90 ? 9.361 0.725 -11.227 1.00 84.25 90 ASP A O 1
ATOM 686 N N . THR A 1 91 ? 10.626 -0.863 -12.177 1.00 88.06 91 THR A N 1
ATOM 687 C CA . THR A 1 91 ? 9.601 -1.918 -12.105 1.00 88.06 91 THR A CA 1
ATOM 688 C C . THR A 1 91 ? 9.212 -2.210 -10.656 1.00 88.06 91 THR A C 1
ATOM 690 O O . THR A 1 91 ? 8.030 -2.345 -10.335 1.00 88.06 91 THR A O 1
ATOM 693 N N . ILE A 1 92 ? 10.207 -2.295 -9.771 1.00 85.06 92 ILE A N 1
ATOM 694 C CA . ILE A 1 92 ? 9.995 -2.605 -8.357 1.00 85.06 92 ILE A CA 1
ATOM 695 C C . ILE A 1 92 ? 9.383 -1.409 -7.635 1.00 85.06 92 ILE A C 1
ATOM 697 O O . ILE A 1 92 ? 8.442 -1.595 -6.872 1.00 85.06 92 ILE A O 1
ATOM 701 N N . LEU A 1 93 ? 9.854 -0.192 -7.907 1.00 84.81 93 LEU A N 1
ATOM 702 C CA . LEU A 1 93 ? 9.315 1.044 -7.344 1.00 84.81 93 LEU A CA 1
ATOM 703 C C . LEU A 1 93 ? 7.841 1.193 -7.678 1.00 84.81 93 LEU A C 1
ATOM 705 O O . LEU A 1 93 ? 7.014 1.248 -6.773 1.00 84.81 93 LEU A O 1
ATOM 709 N N . VAL A 1 94 ? 7.502 1.196 -8.966 1.00 88.19 94 VAL A N 1
ATOM 710 C CA . VAL A 1 94 ? 6.117 1.345 -9.419 1.00 88.19 94 VAL A CA 1
ATOM 711 C C . VAL A 1 94 ? 5.246 0.251 -8.803 1.00 88.19 94 VAL A C 1
ATOM 713 O O . VAL A 1 94 ? 4.209 0.550 -8.217 1.00 88.19 94 VAL A O 1
ATOM 716 N N . GLY A 1 95 ? 5.694 -1.007 -8.829 1.00 87.62 95 GLY A N 1
ATOM 717 C CA . GLY A 1 95 ? 4.967 -2.107 -8.198 1.00 87.62 95 GLY A CA 1
ATOM 718 C C . GLY A 1 95 ? 4.736 -1.891 -6.698 1.00 87.62 95 GLY A C 1
ATOM 719 O O . GLY A 1 95 ? 3.606 -1.998 -6.223 1.00 87.62 95 GLY A O 1
ATOM 720 N N . VAL A 1 96 ? 5.782 -1.547 -5.944 1.00 85.56 96 VAL A N 1
ATOM 721 C CA . VAL A 1 96 ? 5.708 -1.348 -4.491 1.00 85.56 96 VAL A CA 1
ATOM 722 C C . VAL A 1 96 ? 4.824 -0.157 -4.142 1.00 85.56 96 VAL A C 1
ATOM 724 O O . VAL A 1 96 ? 3.930 -0.314 -3.318 1.00 85.56 96 VAL A O 1
ATOM 727 N N . PHE A 1 97 ? 5.026 1.007 -4.762 1.00 86.25 97 PHE A N 1
ATOM 728 C CA . PHE A 1 97 ? 4.257 2.219 -4.471 1.00 86.25 97 PHE A CA 1
ATOM 729 C C . PHE A 1 97 ? 2.780 2.058 -4.846 1.00 86.25 97 PHE A C 1
ATOM 731 O O . PHE A 1 97 ? 1.905 2.380 -4.034 1.00 86.25 97 PHE A O 1
ATOM 738 N N . ALA A 1 98 ? 2.487 1.482 -6.019 1.00 89.12 98 ALA A N 1
ATOM 739 C CA . ALA A 1 98 ? 1.115 1.166 -6.398 1.00 89.12 98 ALA A CA 1
ATOM 740 C C . ALA A 1 98 ? 0.482 0.174 -5.415 1.00 89.12 98 ALA A C 1
ATOM 742 O O . ALA A 1 98 ? -0.643 0.381 -4.955 1.00 89.12 98 ALA A O 1
ATOM 743 N N . GLY A 1 99 ? 1.204 -0.893 -5.062 1.00 88.75 99 GLY A N 1
ATOM 744 C CA . GLY A 1 99 ? 0.701 -1.931 -4.169 1.00 88.75 99 GLY A CA 1
ATOM 745 C C . GLY A 1 99 ? 0.477 -1.399 -2.760 1.00 88.75 99 GLY A C 1
ATOM 746 O O . GLY A 1 99 ? -0.532 -1.699 -2.134 1.00 88.75 99 GLY A O 1
ATOM 747 N N . PHE A 1 100 ? 1.365 -0.536 -2.279 1.00 86.50 100 PHE A N 1
ATOM 748 C CA . PHE A 1 100 ? 1.246 0.133 -0.991 1.00 86.50 100 PHE A CA 1
ATOM 749 C C . PHE A 1 100 ? -0.007 1.010 -0.924 1.00 86.50 100 PHE A C 1
ATOM 751 O O . PHE A 1 100 ? -0.834 0.851 -0.021 1.00 86.50 100 PHE A O 1
ATOM 758 N N . GLY A 1 101 ? -0.190 1.884 -1.919 1.00 87.88 101 GLY A N 1
ATOM 759 C CA . GLY A 1 101 ? -1.367 2.742 -2.014 1.00 87.88 101 GLY A CA 1
ATOM 760 C C . GLY A 1 101 ? -2.665 1.936 -2.102 1.00 87.88 101 GLY A C 1
ATOM 761 O O . GLY A 1 101 ? -3.605 2.181 -1.343 1.00 87.88 101 GLY A O 1
ATOM 762 N N . ALA A 1 102 ? -2.691 0.912 -2.959 1.00 90.62 102 ALA A N 1
ATOM 763 C CA . ALA A 1 102 ? -3.839 0.023 -3.114 1.00 90.62 102 ALA A CA 1
ATOM 764 C C . ALA A 1 102 ? -4.125 -0.807 -1.854 1.00 90.62 102 ALA A C 1
ATOM 766 O O . ALA A 1 102 ? -5.285 -0.987 -1.495 1.00 90.62 102 ALA A O 1
ATOM 767 N N . GLY A 1 103 ? -3.096 -1.283 -1.151 1.00 88.31 103 GLY A N 1
ATOM 768 C CA . GLY A 1 103 ? -3.235 -2.044 0.089 1.00 88.31 103 GLY A CA 1
ATOM 769 C C . GLY A 1 103 ? -3.861 -1.211 1.206 1.00 88.31 103 GLY A C 1
ATOM 770 O O . GLY A 1 103 ? -4.791 -1.674 1.868 1.00 88.31 103 GLY A O 1
ATOM 771 N N . ILE A 1 104 ? -3.413 0.039 1.373 1.00 87.69 104 ILE A N 1
ATOM 772 C CA . ILE A 1 104 ? -3.988 0.975 2.351 1.00 87.69 104 ILE A CA 1
ATOM 773 C C . ILE A 1 104 ? -5.441 1.291 2.005 1.00 87.69 104 ILE A C 1
ATOM 775 O O . ILE A 1 104 ? -6.326 1.139 2.851 1.00 87.69 104 ILE A O 1
ATOM 779 N N . LEU A 1 105 ? -5.701 1.710 0.765 1.00 89.62 105 LEU A N 1
ATOM 780 C CA . LEU A 1 105 ? -7.043 2.099 0.338 1.00 89.62 105 LEU A CA 1
ATOM 781 C C . LEU A 1 105 ? -8.006 0.915 0.356 1.00 89.62 105 LEU A C 1
ATOM 783 O O . LEU A 1 105 ? -9.119 1.054 0.849 1.00 89.62 105 LEU A O 1
ATOM 787 N N . GLY A 1 106 ? -7.573 -0.256 -0.107 1.00 89.25 106 GLY A N 1
ATOM 788 C CA . GLY A 1 106 ? -8.364 -1.483 -0.080 1.00 89.25 106 GLY A CA 1
ATOM 789 C C . GLY A 1 106 ? -8.690 -1.919 1.345 1.00 89.25 106 GLY A C 1
ATOM 790 O O . GLY A 1 106 ? -9.846 -2.218 1.653 1.00 89.25 106 GLY A O 1
ATOM 791 N N . TYR A 1 107 ? -7.707 -1.870 2.250 1.00 86.81 107 TYR A N 1
ATOM 792 C CA . TYR A 1 107 ? -7.941 -2.141 3.666 1.00 86.81 107 TYR A CA 1
ATOM 793 C C . TYR A 1 107 ? -8.939 -1.149 4.271 1.00 86.81 107 TYR A C 1
ATOM 795 O O . TYR A 1 107 ? -9.852 -1.556 4.988 1.00 86.81 107 TYR A O 1
ATOM 803 N N . ARG A 1 108 ? -8.811 0.147 3.965 1.00 87.62 108 ARG A N 1
ATOM 804 C CA . AR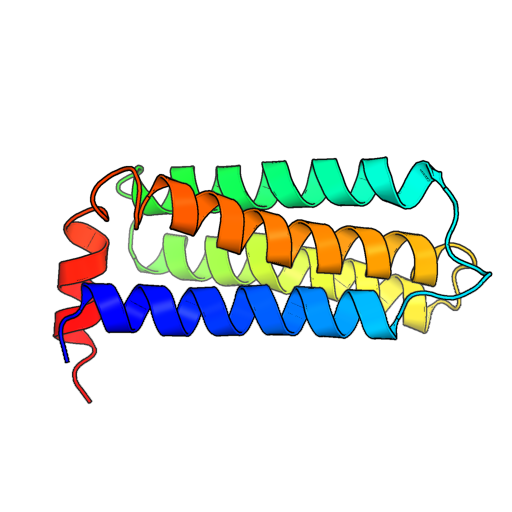G A 1 108 ? -9.684 1.194 4.513 1.00 87.62 108 ARG A CA 1
ATOM 805 C C . ARG A 1 108 ? -11.085 1.182 3.914 1.00 87.62 108 ARG A C 1
ATOM 807 O O . ARG A 1 108 ? -12.047 1.445 4.626 1.00 87.62 108 ARG A O 1
ATOM 814 N N . PHE A 1 109 ? -11.215 0.830 2.643 1.00 86.88 109 PHE A N 1
ATOM 815 C CA . PHE A 1 109 ? -12.503 0.576 2.016 1.00 86.88 109 PHE A CA 1
ATOM 816 C C . PHE A 1 109 ? -13.218 -0.563 2.754 1.00 86.88 109 PHE A C 1
ATOM 818 O O . PHE A 1 109 ? -14.362 -0.416 3.188 1.00 86.88 109 PHE A O 1
ATOM 825 N N . LEU A 1 110 ? -12.506 -1.664 3.016 1.00 87.00 110 LEU A N 1
ATOM 826 C CA . LEU A 1 110 ? -13.077 -2.806 3.721 1.00 87.00 110 LEU A CA 1
ATOM 827 C C . LEU A 1 110 ? -13.369 -2.520 5.206 1.00 87.00 110 LEU A C 1
ATOM 829 O O . LEU A 1 110 ? -14.421 -2.914 5.688 1.00 87.00 110 LEU A O 1
ATOM 833 N N . TYR A 1 111 ? -12.476 -1.837 5.928 1.00 80.88 111 TYR A N 1
ATOM 834 C CA . TYR A 1 111 ? -12.555 -1.580 7.381 1.00 80.88 111 TYR A CA 1
ATOM 835 C C . TYR A 1 111 ? -12.813 -0.108 7.742 1.00 80.88 111 TYR A C 1
ATOM 837 O O . TYR A 1 111 ? -12.327 0.403 8.752 1.00 80.88 111 TYR A O 1
ATOM 845 N N . GLY A 1 112 ? -13.569 0.580 6.899 1.00 78.5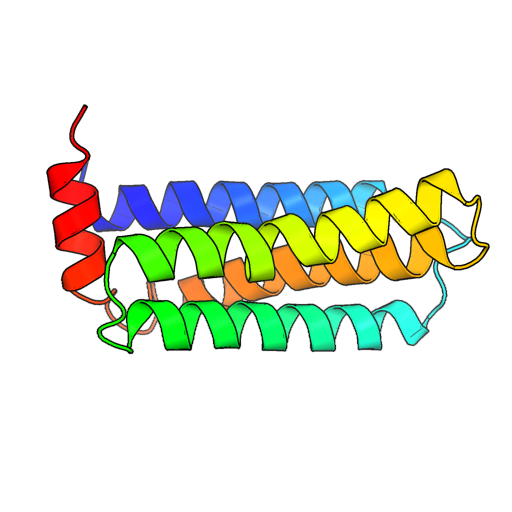0 112 GLY A N 1
ATOM 846 C CA . GLY A 1 112 ? -13.999 1.961 7.107 1.00 78.50 112 GLY A CA 1
ATOM 847 C C . GLY A 1 112 ? -15.325 2.270 6.429 1.00 78.50 112 GLY A C 1
ATOM 848 O O . GLY A 1 112 ? -16.095 3.059 6.962 1.00 78.50 112 GLY A O 1
ATOM 849 N N . ILE A 1 113 ? -15.604 1.618 5.295 1.00 80.94 113 ILE A N 1
ATOM 850 C CA . ILE A 1 113 ? -16.877 1.741 4.575 1.00 80.94 113 ILE A CA 1
ATOM 851 C C . ILE A 1 113 ? -17.710 0.468 4.744 1.00 80.94 113 ILE A C 1
ATOM 853 O O . ILE A 1 113 ? -18.866 0.544 5.147 1.00 80.94 113 ILE A O 1
ATOM 857 N N . VAL A 1 114 ? -17.132 -0.709 4.465 1.00 87.56 114 VAL A N 1
ATOM 858 C CA . VAL A 1 114 ? -17.876 -1.986 4.504 1.00 87.56 114 VAL A CA 1
ATOM 859 C C . VAL A 1 114 ? -18.009 -2.539 5.925 1.00 87.56 114 VAL A C 1
ATOM 861 O O . VAL A 1 114 ? -19.048 -3.082 6.294 1.00 87.56 114 VAL A O 1
ATOM 864 N N . ARG A 1 115 ? -16.951 -2.437 6.730 1.00 83.31 115 ARG A N 1
ATOM 865 C CA . ARG A 1 115 ? -16.911 -2.883 8.126 1.00 83.31 115 ARG A CA 1
ATOM 866 C C . ARG A 1 115 ? -16.502 -1.726 9.030 1.00 83.31 115 ARG A C 1
ATOM 868 O O . ARG A 1 115 ? -15.664 -0.920 8.623 1.00 83.31 115 ARG A O 1
ATOM 875 N N . PRO A 1 116 ? -17.034 -1.672 10.262 1.00 79.75 116 PRO A N 1
ATOM 876 C CA . PRO A 1 116 ? -16.698 -0.614 11.200 1.00 79.75 116 PRO A CA 1
ATOM 877 C C . PRO A 1 116 ? -15.207 -0.624 11.545 1.00 79.75 116 PRO A C 1
ATOM 879 O O . PRO A 1 116 ? -14.562 -1.678 11.632 1.00 79.75 116 PRO A O 1
ATOM 882 N N . ILE A 1 117 ? -14.677 0.581 11.752 1.00 77.69 117 ILE A N 1
ATOM 883 C CA . ILE A 1 117 ? -13.293 0.807 12.161 1.00 77.69 117 ILE A CA 1
ATOM 884 C C . ILE A 1 117 ? -13.118 0.251 13.582 1.00 77.69 117 ILE A C 1
ATOM 886 O O . ILE A 1 117 ? -13.960 0.514 14.438 1.00 77.69 117 ILE A O 1
ATOM 890 N N . PRO A 1 118 ? -12.027 -0.475 13.881 1.00 76.81 118 PRO A N 1
ATOM 891 C CA . PRO A 1 118 ? -11.782 -0.972 15.232 1.00 76.81 118 PRO A CA 1
ATOM 892 C C . PRO A 1 118 ? -11.758 0.154 16.282 1.00 76.81 118 PRO A C 1
ATOM 894 O O . PRO A 1 118 ? -11.033 1.141 16.122 1.00 76.81 118 PRO A O 1
ATOM 897 N N . GLU A 1 119 ? -12.485 -0.028 17.391 1.00 76.31 119 GLU A N 1
ATOM 898 C CA . GLU A 1 119 ? -12.662 0.968 18.467 1.00 76.31 119 GLU A CA 1
ATOM 899 C C . GLU A 1 119 ? -11.331 1.505 19.007 1.00 76.31 119 GLU A C 1
ATOM 901 O O . GLU A 1 119 ? -11.144 2.713 19.130 1.00 76.31 119 GLU A O 1
ATOM 906 N N . ARG A 1 120 ? -10.335 0.626 19.187 1.00 70.00 120 ARG A N 1
ATOM 907 C CA . ARG A 1 120 ? -8.973 0.994 19.622 1.00 70.00 120 ARG A CA 1
ATOM 908 C C . ARG A 1 120 ? -8.276 2.010 18.713 1.00 70.00 120 ARG A C 1
ATOM 910 O O . ARG A 1 120 ? -7.301 2.639 19.128 1.00 70.00 120 ARG A O 1
ATOM 917 N N . ARG A 1 121 ? -8.659 2.117 17.436 1.00 70.94 121 ARG A N 1
ATOM 918 C CA . ARG A 1 121 ? -8.092 3.116 16.513 1.00 70.94 121 ARG A CA 1
ATOM 919 C C . ARG A 1 121 ? -8.858 4.436 16.591 1.00 70.94 121 ARG A C 1
ATOM 921 O O . ARG A 1 121 ? -8.229 5.487 16.505 1.00 70.94 121 ARG A O 1
ATOM 928 N N . LEU A 1 122 ? -10.166 4.387 16.836 1.00 73.88 122 LEU A N 1
ATOM 929 C CA . LEU A 1 122 ? -10.998 5.570 17.076 1.00 73.88 122 LEU A CA 1
ATOM 930 C C . LEU A 1 122 ? -10.636 6.263 18.386 1.00 73.88 122 LEU A C 1
ATOM 932 O O . LEU A 1 122 ? -10.480 7.480 18.408 1.00 73.88 122 LEU A O 1
ATOM 936 N N . GLU A 1 123 ? -10.405 5.484 19.438 1.00 76.19 123 GLU A N 1
ATOM 937 C CA . GLU A 1 123 ? -9.994 5.984 20.748 1.00 76.19 123 GLU A CA 1
ATOM 938 C C . GLU A 1 123 ? -8.638 6.708 20.693 1.00 76.19 123 GLU A C 1
ATOM 940 O O . GLU A 1 123 ? -8.399 7.682 21.398 1.00 76.19 123 GLU A O 1
ATOM 945 N N . ARG A 1 124 ? -7.743 6.297 19.788 1.00 69.69 124 ARG A N 1
ATOM 946 C CA . ARG A 1 124 ? -6.474 7.003 19.550 1.00 69.69 124 ARG A CA 1
ATOM 947 C C . ARG A 1 124 ? -6.631 8.240 18.689 1.00 69.69 124 ARG A C 1
ATOM 949 O O . ARG A 1 124 ? -6.003 9.259 18.963 1.00 69.69 124 ARG A O 1
ATOM 956 N N . ALA A 1 125 ? -7.466 8.167 17.658 1.00 70.56 125 ALA A N 1
ATOM 957 C CA . ALA A 1 125 ? -7.783 9.331 16.843 1.00 70.56 125 ALA A CA 1
ATOM 958 C C . ALA A 1 125 ? -8.500 10.424 17.656 1.00 70.56 125 ALA A C 1
ATOM 960 O O . ALA A 1 125 ? -8.338 11.602 17.340 1.00 70.56 125 ALA A O 1
ATOM 961 N N . SER A 1 126 ? -9.245 10.056 18.709 1.00 72.00 126 SER A N 1
ATOM 962 C CA . SER A 1 126 ? -9.820 11.012 19.660 1.00 72.00 126 SER A CA 1
ATOM 963 C C . SER A 1 126 ? -8.782 11.552 20.651 1.00 72.00 126 SER A C 1
ATOM 965 O O . SER A 1 126 ? -8.772 12.754 20.893 1.00 72.00 126 SER A O 1
ATOM 967 N N . ARG A 1 127 ? -7.861 10.715 21.161 1.00 69.06 127 ARG A N 1
ATOM 968 C CA . ARG A 1 127 ? -6.766 11.155 22.055 1.00 69.06 127 ARG A CA 1
ATOM 969 C C . ARG A 1 127 ? -5.732 12.055 21.370 1.00 69.06 127 ARG A C 1
ATOM 971 O O . ARG A 1 127 ? -5.175 12.923 22.027 1.00 69.06 127 ARG A O 1
ATOM 978 N N . ARG A 1 128 ? -5.495 11.907 20.060 1.00 60.62 128 ARG A N 1
ATOM 979 C CA . ARG A 1 128 ? -4.639 12.808 19.251 1.00 60.62 128 ARG A CA 1
ATOM 980 C C . ARG A 1 128 ? -5.347 14.114 18.842 1.00 60.62 128 ARG A C 1
ATOM 982 O O . ARG A 1 128 ? -5.037 14.678 17.794 1.00 60.62 128 ARG A O 1
ATOM 989 N N . ALA A 1 129 ? -6.319 14.586 19.622 1.00 47.69 129 ALA A N 1
ATOM 990 C CA . ALA A 1 129 ? -6.900 15.913 19.453 1.00 47.69 129 ALA A CA 1
ATOM 991 C C . ALA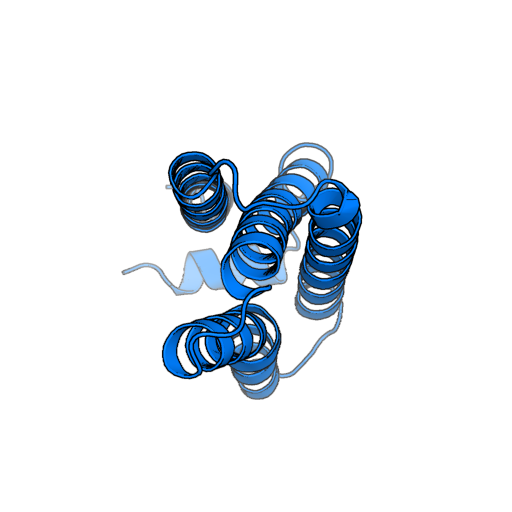 A 1 129 ? -5.883 16.985 19.880 1.00 47.69 129 ALA A C 1
ATOM 993 O O . ALA A 1 129 ? -5.888 17.445 21.017 1.00 47.69 129 ALA A O 1
ATOM 994 N N . VAL A 1 130 ? -4.992 17.327 18.948 1.00 43.31 130 VAL A N 1
ATOM 995 C CA . VAL A 1 130 ? -4.445 18.682 18.815 1.00 43.31 130 VAL A CA 1
ATOM 996 C C . VAL A 1 130 ? -5.441 19.495 17.995 1.00 43.31 130 VAL A C 1
ATOM 998 O O . VAL A 1 130 ? -6.013 18.911 17.035 1.00 43.31 130 VAL A O 1
#

Secondary structure (DSSP, 8-state):
--HHHHHHHHHHHHHHHHHHHHHHT--TT--TTHHHHHHHHHHHHHHHHHHHHHS---HHHHHHHIIIIIIIHHHHHHHHHHHTT-TTHHHHHHHHHHHHHHHHHHHHIIIIIISPPPHHHHHHHHHT--

Foldseek 3Di:
DQLLVVVCCVLLVLLVVLQVVLVVLDDPLADPCLQVLLQVLLCVLLVLVVCLQVPPPDPVVSCCCCCPVLPNVLVVVLVVCVVVVPSCSSNNSSSNSNSSSNNSNVSCCCDRVVHDPRPVSSVVSVVPPD

Organism: NCBI:txid2479928

Radius of gyration: 15.71 Å; chains: 1; bounding box: 40×28×44 Å

pLDDT: mean 78.46, std 9.88, range [43.31, 90.62]

Sequence (130 aa):
MNPEWKVILLDGLIGVSMLVNSYLGVSSSVQWWAVVVFVGAAVWNAGIFYRVERTAVEESLREILVGSLVIASPVLVAIAMVVSNHPLADTILVGVFAGFGAGILGYRFLYGIVRPIPERRLERASRRAV